Protein AF-A0A0M4ER46-F1 (afdb_monomer)

Organism: Drosophila busckii (NCBI:txid30019)

Nearest PDB structures (foldseek):
  2mfk-assembly1_A  TM=5.631E-01  e=2.078E+00  Blomia tropicalis
  8yx9-assembly1_A  TM=2.597E-01  e=3.258E-01  Homo sapiens

Radius of gyration: 15.83 Å; Cα contacts (8 Å, |Δi|>4): 330; chains: 1; bounding box: 37×49×37 Å

Structure (mmCIF, N/CA/C/O backbone):
data_AF-A0A0M4ER46-F1
#
_entry.id   AF-A0A0M4ER46-F1
#
loop_
_atom_site.group_PDB
_atom_site.id
_atom_site.type_symbol
_atom_site.label_atom_id
_atom_site.label_alt_id
_atom_site.label_comp_id
_atom_site.label_asym_id
_atom_site.label_entity_id
_atom_site.label_seq_id
_atom_site.pdbx_PDB_ins_code
_atom_site.Cartn_x
_atom_site.Cartn_y
_atom_site.Cartn_z
_atom_site.occupancy
_atom_site.B_iso_or_equiv
_atom_site.auth_seq_id
_atom_site.auth_comp_id
_atom_site.auth_asym_id
_atom_site.auth_atom_id
_atom_site.pdbx_PDB_model_num
ATOM 1 N N . MET A 1 1 ? -9.814 37.881 4.456 1.00 39.59 1 MET A N 1
ATOM 2 C CA . MET A 1 1 ? -10.090 36.474 4.813 1.00 39.59 1 MET A CA 1
ATOM 3 C C . MET A 1 1 ? -10.258 35.690 3.529 1.00 39.59 1 MET A C 1
ATOM 5 O O . MET A 1 1 ? -11.199 35.973 2.803 1.00 39.59 1 MET A O 1
ATOM 9 N N . LEU A 1 2 ? -9.361 34.753 3.235 1.00 33.69 2 LEU A N 1
ATOM 10 C CA . LEU A 1 2 ? -9.603 33.734 2.218 1.00 33.69 2 LEU A CA 1
ATOM 11 C C . LEU A 1 2 ? -8.818 32.486 2.635 1.00 33.69 2 LEU A C 1
ATOM 13 O O . LEU A 1 2 ? -7.638 32.348 2.336 1.00 33.69 2 LEU A O 1
ATOM 17 N N . PHE A 1 3 ? -9.454 31.631 3.435 1.00 39.12 3 PHE A N 1
ATOM 18 C CA . PHE A 1 3 ? -8.953 30.282 3.663 1.00 39.12 3 PHE A CA 1
ATOM 19 C C . PHE A 1 3 ? -9.284 29.486 2.403 1.00 39.12 3 PHE A C 1
ATOM 21 O O . PHE A 1 3 ? -10.448 29.178 2.150 1.00 39.12 3 PHE A O 1
ATOM 28 N N . CYS A 1 4 ? -8.268 29.196 1.590 1.00 39.59 4 CYS A N 1
ATOM 29 C CA . CYS A 1 4 ? -8.367 28.157 0.578 1.00 39.59 4 CYS A CA 1
ATOM 30 C C . CYS A 1 4 ? -8.675 26.848 1.308 1.00 39.59 4 CYS A C 1
ATOM 32 O O . CYS A 1 4 ? -7.793 26.243 1.915 1.00 39.59 4 CYS A O 1
ATOM 34 N N . LEU A 1 5 ? -9.939 26.428 1.268 1.00 42.75 5 LEU A N 1
ATOM 35 C CA . LEU A 1 5 ? -10.340 25.054 1.527 1.00 42.75 5 LEU A CA 1
ATOM 36 C C . LEU A 1 5 ? -9.729 24.207 0.407 1.00 42.75 5 LEU A C 1
ATOM 38 O O . LEU A 1 5 ? -10.384 23.886 -0.582 1.00 42.75 5 LEU A O 1
ATOM 42 N N . ALA A 1 6 ? -8.442 23.883 0.543 1.00 36.47 6 ALA A N 1
ATOM 43 C CA . ALA A 1 6 ? -7.862 22.736 -0.123 1.00 36.47 6 ALA A CA 1
ATOM 44 C C . ALA A 1 6 ? -8.571 21.524 0.477 1.00 36.47 6 ALA A C 1
ATOM 46 O O . ALA A 1 6 ? -8.146 20.984 1.501 1.00 36.47 6 ALA A O 1
ATOM 47 N N . GLY A 1 7 ? -9.708 21.167 -0.123 1.00 30.91 7 GLY A N 1
ATOM 48 C CA . GLY A 1 7 ? -10.354 19.883 0.062 1.00 30.91 7 GLY A CA 1
ATOM 49 C C . GLY A 1 7 ? -9.357 18.819 -0.353 1.00 30.91 7 GLY A C 1
ATOM 50 O O . GLY A 1 7 ? -9.337 18.384 -1.498 1.00 30.91 7 GLY A O 1
ATOM 51 N N . HIS A 1 8 ? -8.497 18.441 0.586 1.00 33.66 8 HIS A N 1
ATOM 52 C CA . HIS A 1 8 ? -7.802 17.181 0.533 1.00 33.66 8 HIS A CA 1
ATOM 53 C C . HIS A 1 8 ? -8.930 16.163 0.613 1.00 33.66 8 HIS A C 1
ATOM 55 O O . HIS A 1 8 ? -9.502 15.938 1.680 1.00 33.66 8 HIS A O 1
ATOM 61 N N . THR A 1 9 ? -9.305 15.578 -0.522 1.00 30.64 9 THR A N 1
ATOM 62 C CA . THR A 1 9 ? -9.829 14.218 -0.507 1.00 30.64 9 THR A CA 1
ATOM 63 C C . THR A 1 9 ? -8.723 13.393 0.125 1.00 30.64 9 THR A C 1
ATOM 65 O O . THR A 1 9 ? -7.802 12.948 -0.556 1.00 30.64 9 THR A O 1
ATOM 68 N N . ALA A 1 10 ? -8.749 13.315 1.455 1.00 38.53 10 ALA A N 1
ATOM 69 C CA . ALA A 1 10 ? -7.865 12.490 2.239 1.00 38.53 10 ALA A CA 1
ATOM 70 C C . ALA A 1 10 ? -8.260 11.060 1.899 1.00 38.53 10 ALA A C 1
ATOM 72 O O . ALA A 1 10 ? -9.082 10.439 2.568 1.00 38.53 10 ALA A O 1
ATOM 73 N N . TRP A 1 11 ? -7.722 10.555 0.789 1.00 45.72 11 TRP A N 1
ATOM 74 C CA . TRP A 1 11 ? -7.522 9.131 0.663 1.00 45.72 11 TRP A CA 1
ATOM 75 C C . TRP A 1 11 ? -6.860 8.696 1.958 1.00 45.72 11 TRP A C 1
ATOM 77 O O . TRP A 1 11 ? -5.884 9.310 2.390 1.00 45.72 11 TRP A O 1
ATOM 87 N N . ALA A 1 12 ? -7.439 7.688 2.594 1.00 53.19 12 ALA A N 1
ATOM 88 C CA . ALA A 1 12 ? -6.835 7.004 3.712 1.00 53.19 12 ALA A CA 1
ATOM 89 C C . ALA A 1 12 ? -5.409 6.594 3.321 1.00 53.19 12 ALA A C 1
ATOM 91 O O . ALA A 1 12 ? -5.206 5.581 2.659 1.00 53.19 12 ALA A O 1
ATOM 92 N N . ALA A 1 13 ? -4.421 7.415 3.658 1.00 62.34 13 ALA A N 1
ATOM 93 C CA . ALA A 1 13 ? -3.029 7.041 3.542 1.00 62.34 13 ALA A CA 1
ATOM 94 C C . ALA A 1 13 ? -2.784 5.947 4.584 1.00 62.34 13 ALA A C 1
ATOM 96 O O . ALA A 1 13 ? -3.187 6.078 5.746 1.00 62.34 13 ALA A O 1
ATOM 97 N N . CYS A 1 14 ? -2.188 4.835 4.163 1.00 74.44 14 CYS A N 1
ATOM 98 C CA . CYS A 1 14 ? -1.769 3.802 5.095 1.00 74.44 14 CYS A CA 1
ATOM 99 C C . CYS A 1 14 ? -0.747 4.394 6.061 1.00 74.44 14 CYS A C 1
ATOM 101 O O . CYS A 1 14 ? 0.068 5.233 5.678 1.00 74.44 14 CYS A O 1
ATOM 103 N N . ASN A 1 15 ? -0.777 3.919 7.302 1.00 75.38 15 ASN A N 1
ATOM 104 C CA . ASN A 1 15 ? 0.087 4.387 8.381 1.00 75.38 15 ASN A CA 1
ATOM 105 C C . ASN A 1 15 ? -0.045 5.891 8.703 1.00 75.38 15 ASN A C 1
ATOM 107 O O . ASN A 1 15 ? 0.858 6.490 9.280 1.00 75.38 15 ASN A O 1
ATOM 111 N N . VAL A 1 16 ? -1.174 6.507 8.351 1.00 82.50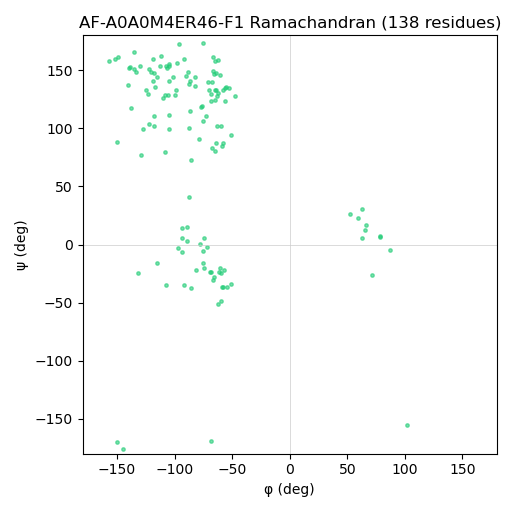 16 VAL A N 1
ATOM 112 C CA . VAL A 1 16 ? -1.503 7.887 8.723 1.00 82.50 16 VAL A CA 1
ATOM 113 C C . VAL A 1 16 ? -2.775 7.877 9.553 1.00 82.50 16 VAL A C 1
ATOM 115 O O . VAL A 1 16 ? -3.704 7.120 9.270 1.00 82.50 16 VAL A O 1
ATOM 118 N N . CYS A 1 17 ? -2.817 8.714 10.585 1.00 85.06 17 CYS A N 1
ATOM 119 C CA . CYS A 1 17 ? -3.998 8.851 11.418 1.00 85.06 17 CYS A CA 1
ATOM 120 C C . CYS A 1 17 ? -5.180 9.414 10.633 1.00 85.06 17 CYS A C 1
ATOM 122 O O . CYS A 1 17 ? -5.115 10.493 10.045 1.00 85.06 17 CYS A O 1
ATOM 124 N N . GLN A 1 18 ? -6.272 8.664 10.654 1.00 82.25 18 GLN A N 1
ATOM 125 C CA . GLN A 1 18 ? -7.528 8.982 9.993 1.00 82.25 18 GLN A CA 1
ATOM 126 C C . GLN A 1 18 ? -8.498 9.654 10.968 1.00 82.25 18 GLN A C 1
ATOM 128 O O . GLN A 1 18 ? -8.264 9.735 12.174 1.00 82.25 18 GLN A O 1
ATOM 133 N N . SER A 1 19 ? -9.625 10.133 10.438 1.00 82.12 19 SER A N 1
ATOM 134 C CA . SER A 1 19 ? -10.632 10.871 11.217 1.00 82.12 19 SER A CA 1
ATOM 135 C C . SER A 1 19 ? -11.239 10.078 12.385 1.00 82.12 19 SER A C 1
ATOM 137 O O . SER A 1 19 ? -11.671 10.666 13.374 1.00 82.12 19 SER A O 1
ATOM 139 N N . ASN A 1 20 ? -11.227 8.747 12.303 1.00 84.62 20 ASN A N 1
ATOM 140 C CA . ASN A 1 20 ? -11.687 7.825 13.339 1.00 84.62 20 ASN A CA 1
ATOM 141 C C . ASN A 1 20 ? -10.585 7.430 14.343 1.00 84.62 20 ASN A C 1
ATOM 143 O O . ASN A 1 20 ? -10.763 6.466 15.085 1.00 84.62 20 ASN A O 1
ATOM 147 N N . GLN A 1 21 ? -9.464 8.163 14.374 1.00 88.44 21 GLN A N 1
ATOM 148 C CA . GLN A 1 21 ? -8.338 7.930 15.284 1.00 88.44 21 GLN A CA 1
ATOM 149 C C . GLN A 1 21 ? -7.650 6.569 15.091 1.00 88.44 21 GLN A C 1
ATOM 151 O O . GLN A 1 21 ? -7.100 5.993 16.031 1.00 88.44 21 GLN A O 1
ATOM 156 N N . VAL A 1 22 ? -7.653 6.061 13.859 1.00 88.50 22 VAL A N 1
ATOM 157 C CA . VAL A 1 22 ? -6.923 4.852 13.480 1.00 88.50 22 VAL A CA 1
ATOM 158 C C . VAL A 1 22 ? -5.923 5.147 12.373 1.00 88.50 22 VAL A C 1
ATOM 160 O O . VAL A 1 22 ? -6.165 5.990 11.515 1.00 88.50 22 VAL A O 1
ATOM 163 N N . ALA A 1 23 ? -4.812 4.423 12.361 1.00 87.56 23 ALA A N 1
ATOM 164 C CA . ALA A 1 23 ? -3.909 4.360 11.225 1.00 87.56 23 ALA A CA 1
ATOM 165 C C . ALA A 1 23 ? -3.857 2.923 10.705 1.00 87.56 23 ALA A C 1
ATOM 167 O O . ALA A 1 23 ? -3.204 2.056 11.289 1.00 87.56 23 ALA A O 1
ATOM 168 N N . CYS A 1 24 ? -4.571 2.654 9.610 1.00 85.56 24 CYS A N 1
ATOM 169 C CA . CYS A 1 24 ? -4.547 1.342 8.967 1.00 85.56 24 CYS A CA 1
ATOM 170 C C . CYS A 1 24 ? -3.171 1.085 8.337 1.00 85.56 24 CYS A C 1
ATOM 172 O O . CYS A 1 24 ? -2.722 1.852 7.489 1.00 85.56 24 CYS A O 1
ATOM 174 N N . MET A 1 25 ? -2.517 -0.009 8.722 1.00 79.62 25 MET A N 1
ATOM 175 C CA . MET A 1 25 ? -1.210 -0.435 8.197 1.00 79.62 25 MET A CA 1
ATOM 176 C C . MET A 1 25 ? -1.333 -1.385 7.0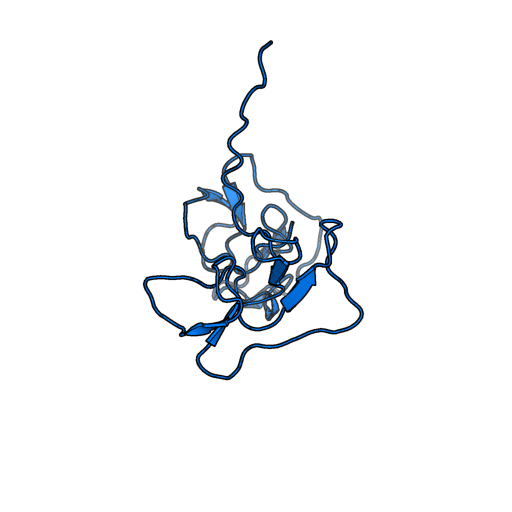09 1.00 79.62 25 M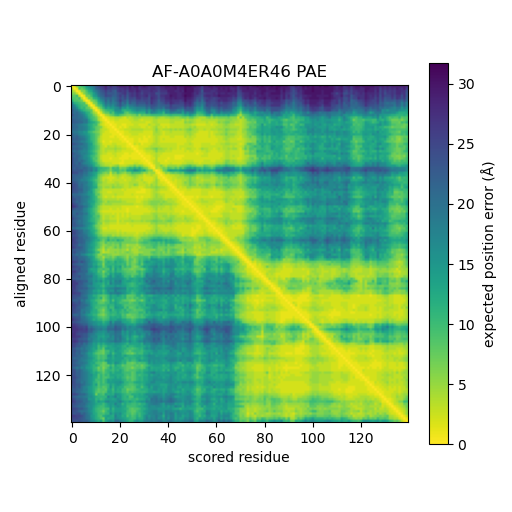ET A C 1
ATOM 178 O O . MET A 1 25 ? -0.504 -1.382 6.102 1.00 79.62 25 MET A O 1
ATOM 182 N N . ASN A 1 26 ? -2.356 -2.233 7.041 1.00 76.62 26 ASN A N 1
ATOM 183 C CA . ASN A 1 26 ? -2.732 -3.136 5.962 1.00 76.62 26 ASN A CA 1
ATOM 184 C C . ASN A 1 26 ? -4.254 -3.361 6.021 1.00 76.62 26 ASN A C 1
ATOM 186 O O . ASN A 1 26 ? -4.959 -2.702 6.791 1.00 76.62 26 ASN A O 1
ATOM 190 N N . SER A 1 27 ? -4.762 -4.316 5.243 1.00 79.88 27 SER A N 1
ATOM 1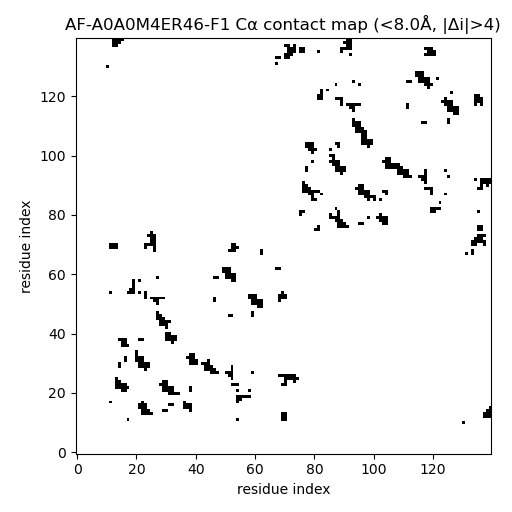91 C CA . SER A 1 27 ? -6.195 -4.632 5.206 1.00 79.88 27 SER A CA 1
ATOM 192 C C . SER A 1 27 ? -6.824 -5.004 6.556 1.00 79.88 27 SER A C 1
ATOM 194 O O . SER A 1 27 ? -8.034 -4.875 6.700 1.00 79.88 27 SER A O 1
ATOM 196 N N . THR A 1 28 ? -6.057 -5.449 7.551 1.00 86.06 28 THR A N 1
ATOM 197 C CA . THR A 1 28 ? -6.563 -5.914 8.857 1.00 86.06 28 THR A CA 1
ATOM 198 C C . THR A 1 28 ? -5.844 -5.319 10.061 1.00 86.06 28 THR A C 1
ATOM 200 O O . THR A 1 28 ? -6.425 -5.287 11.139 1.00 86.06 28 THR A O 1
ATOM 203 N N . SER A 1 29 ? -4.602 -4.873 9.915 1.00 85.81 29 SER A N 1
ATOM 204 C CA . SER A 1 29 ? -3.751 -4.403 11.005 1.00 85.81 29 SER A CA 1
ATOM 205 C C . SER A 1 29 ? -3.712 -2.885 11.053 1.00 85.81 29 SER A C 1
ATOM 207 O O . SER A 1 29 ? -3.725 -2.220 10.013 1.00 85.81 29 SER A O 1
ATOM 209 N N . PHE A 1 30 ? -3.651 -2.338 12.262 1.00 89.38 30 PHE A N 1
ATOM 210 C CA . PHE A 1 30 ? -3.752 -0.904 12.484 1.00 89.38 30 PHE A CA 1
ATOM 211 C C . PHE A 1 30 ? -3.119 -0.461 13.803 1.00 89.38 30 PHE A C 1
ATOM 213 O O . PHE A 1 30 ? -3.001 -1.240 14.750 1.00 89.38 30 PHE A O 1
ATOM 220 N N . TYR A 1 31 ? -2.763 0.815 13.863 1.00 89.69 31 TYR A N 1
ATOM 221 C CA . TYR A 1 31 ? -2.367 1.520 15.078 1.00 89.69 31 TYR A CA 1
ATOM 222 C C . TYR A 1 31 ? -3.493 2.440 15.543 1.00 89.69 31 TYR A C 1
ATOM 224 O O . TYR A 1 31 ? -4.300 2.906 14.736 1.00 89.69 31 TYR A O 1
ATOM 232 N N . LEU A 1 32 ? -3.543 2.715 16.842 1.00 89.19 32 LEU A N 1
ATOM 233 C CA . LEU A 1 32 ? -4.442 3.726 17.393 1.00 89.19 32 LEU A CA 1
ATOM 234 C C . LEU A 1 32 ? -3.744 5.083 17.414 1.00 89.19 32 LEU A C 1
ATOM 236 O O . LEU A 1 32 ? -2.542 5.173 17.655 1.00 89.19 32 LEU A O 1
ATOM 240 N N . CYS A 1 33 ? -4.509 6.138 17.179 1.00 88.69 33 CYS A N 1
ATOM 241 C CA . CYS A 1 33 ? -4.028 7.508 17.206 1.00 88.69 33 CYS A CA 1
ATOM 242 C C . CYS A 1 33 ? -4.603 8.227 18.421 1.00 88.69 33 CYS A C 1
ATOM 244 O O . CYS A 1 33 ? -5.815 8.273 18.616 1.00 88.69 33 CYS A O 1
ATOM 246 N N . PHE A 1 34 ? -3.738 8.815 19.241 1.00 82.62 34 PHE A N 1
ATOM 247 C CA . PHE A 1 34 ? -4.159 9.593 20.403 1.00 82.62 34 PHE A CA 1
ATOM 248 C C . PHE A 1 34 ? -3.914 11.076 20.128 1.00 82.62 34 PHE A C 1
ATOM 250 O O . PHE A 1 34 ? -2.913 11.634 20.554 1.00 82.62 34 PHE A O 1
ATOM 257 N N . GLY A 1 35 ? -4.810 11.709 19.367 1.00 69.69 35 GLY A N 1
ATOM 258 C CA . GLY A 1 35 ? -4.932 13.173 19.267 1.00 69.69 35 GLY A CA 1
ATOM 259 C C . GLY A 1 35 ? -3.834 13.939 18.513 1.00 69.69 35 GLY A C 1
ATOM 260 O O . GLY A 1 35 ? -4.137 14.984 17.948 1.00 69.69 35 GLY A O 1
ATOM 261 N N . GLU A 1 36 ? -2.600 13.439 18.432 1.00 65.06 36 GLU A N 1
ATOM 262 C CA . GLU A 1 36 ? -1.464 14.168 17.834 1.00 65.06 36 GLU A CA 1
ATOM 263 C C . GLU A 1 36 ? -1.237 13.863 16.345 1.00 65.06 36 GLU A C 1
ATOM 265 O O . GLU A 1 36 ? -0.169 14.132 15.798 1.00 65.06 36 GLU A O 1
ATOM 270 N N . GLY A 1 37 ? -2.213 13.241 15.675 1.00 69.44 37 GLY A N 1
ATOM 271 C CA . GLY A 1 37 ? -2.095 12.863 14.260 1.00 69.44 37 GLY A CA 1
ATOM 272 C C . GLY A 1 37 ? -0.981 11.847 13.965 1.00 69.44 37 GLY A C 1
ATOM 273 O O . GLY A 1 37 ? -0.759 11.513 12.803 1.00 69.44 37 GLY A O 1
ATOM 274 N N . THR A 1 38 ? -0.317 11.334 15.004 1.00 79.25 38 THR A N 1
ATOM 275 C CA . THR A 1 38 ? 0.770 10.361 14.917 1.00 79.25 38 THR A CA 1
ATOM 276 C C . THR A 1 38 ? 0.279 9.001 15.417 1.00 79.25 38 THR A C 1
ATOM 278 O O . THR A 1 38 ? -0.292 8.930 16.513 1.00 79.25 38 THR A O 1
ATOM 281 N N . PRO A 1 39 ? 0.467 7.917 14.642 1.00 83.75 39 PRO A N 1
ATOM 282 C CA . PRO A 1 39 ? 0.103 6.578 15.082 1.00 83.75 39 PRO A CA 1
ATOM 283 C C . PRO A 1 39 ? 0.918 6.178 16.313 1.00 83.75 39 PRO A C 1
ATOM 285 O O . PRO A 1 39 ? 2.146 6.278 16.306 1.00 83.75 39 PRO A O 1
ATOM 288 N N . ASN A 1 40 ? 0.259 5.684 17.362 1.00 85.81 40 ASN A N 1
ATOM 289 C CA . ASN A 1 40 ? 0.964 5.036 18.461 1.00 85.81 40 ASN A CA 1
ATOM 290 C C . ASN A 1 40 ? 1.462 3.666 17.975 1.00 85.81 40 ASN A C 1
ATOM 292 O O . ASN A 1 40 ? 0.667 2.756 17.739 1.00 85.81 40 ASN A O 1
ATOM 296 N N . THR A 1 41 ? 2.780 3.535 17.827 1.00 84.62 41 THR A N 1
ATOM 297 C CA . THR A 1 41 ? 3.432 2.318 17.321 1.00 84.62 41 THR A CA 1
ATOM 298 C C . THR A 1 41 ? 3.784 1.308 18.416 1.00 84.62 41 THR A C 1
ATOM 300 O O . THR A 1 41 ? 4.326 0.249 18.101 1.00 84.62 41 THR A O 1
ATOM 303 N N . ASP A 1 42 ? 3.419 1.574 19.678 1.00 84.38 42 ASP A N 1
ATOM 304 C CA . ASP A 1 42 ? 3.696 0.683 20.813 1.00 84.38 42 ASP A CA 1
ATOM 305 C C . ASP A 1 42 ? 2.912 -0.631 20.704 1.00 84.38 42 ASP A C 1
ATOM 307 O O . ASP A 1 42 ? 3.366 -1.673 21.172 1.00 84.38 42 ASP A O 1
ATOM 311 N N . ASN A 1 43 ? 1.720 -0.593 20.094 1.00 82.56 43 ASN A N 1
ATOM 312 C CA . ASN A 1 43 ? 0.844 -1.755 19.959 1.00 82.56 43 ASN A CA 1
ATOM 313 C C . ASN A 1 43 ? 0.215 -1.826 18.567 1.00 82.56 43 ASN A C 1
ATOM 315 O O . ASN A 1 43 ? -0.583 -0.969 18.191 1.00 82.56 43 ASN A O 1
ATOM 319 N N . LEU A 1 44 ? 0.523 -2.895 17.828 1.00 85.88 44 LEU A N 1
ATOM 320 C CA . LEU A 1 44 ? -0.143 -3.212 16.568 1.00 85.88 44 LEU A CA 1
ATOM 321 C C . LEU A 1 44 ? -1.405 -4.035 16.840 1.00 85.88 44 LEU A C 1
ATOM 323 O O . LEU A 1 44 ? -1.334 -5.183 17.282 1.00 85.88 44 LEU A O 1
ATOM 327 N N . TYR A 1 45 ? -2.562 -3.464 16.527 1.00 90.56 45 TYR A N 1
ATOM 328 C CA . TYR A 1 45 ? -3.848 -4.140 16.635 1.00 90.56 45 TYR A CA 1
ATOM 329 C C . TYR A 1 45 ? -4.208 -4.819 15.316 1.00 90.56 45 TYR A C 1
ATOM 331 O O . TYR A 1 45 ? -3.679 -4.490 14.251 1.00 90.56 45 TYR A O 1
ATOM 339 N N . SER A 1 46 ? -5.108 -5.798 15.373 1.00 90.88 46 SER A N 1
ATOM 340 C CA . SER A 1 46 ? -5.620 -6.479 14.184 1.00 90.88 46 SER A CA 1
ATOM 341 C C . SER A 1 46 ? -7.111 -6.758 14.306 1.00 90.88 46 SER A C 1
ATOM 343 O O . SER A 1 46 ? -7.598 -7.183 15.353 1.00 90.88 46 SER A O 1
ATOM 345 N N . CYS A 1 47 ? -7.836 -6.520 13.217 1.00 88.56 47 CYS A N 1
ATOM 346 C CA . CYS A 1 47 ? -9.236 -6.883 13.084 1.00 88.56 47 CYS A CA 1
ATOM 347 C C . CYS A 1 47 ? -9.410 -8.406 13.078 1.00 88.56 47 CYS A C 1
ATOM 349 O O . CYS A 1 47 ? -8.555 -9.151 12.596 1.00 88.56 47 CYS A O 1
ATOM 351 N N . LEU A 1 48 ? -10.559 -8.860 13.580 1.00 90.38 48 LEU A N 1
ATOM 352 C CA . LEU A 1 48 ? -10.950 -10.267 13.533 1.00 90.38 48 LEU A CA 1
ATOM 353 C C . LEU A 1 48 ? -11.091 -10.766 12.087 1.00 90.38 48 LEU A C 1
ATOM 355 O O . LEU A 1 48 ? -11.327 -9.998 11.150 1.00 90.38 48 LEU A O 1
ATOM 359 N N . ALA A 1 49 ? -11.006 -12.086 11.910 1.00 85.62 49 ALA A N 1
ATOM 360 C CA . ALA A 1 49 ? -11.252 -12.716 10.619 1.00 85.62 49 ALA A CA 1
ATOM 361 C C . ALA A 1 49 ? -12.639 -12.327 10.070 1.00 85.62 49 ALA A C 1
ATOM 363 O O . ALA A 1 49 ? -13.630 -12.312 10.796 1.00 85.62 49 ALA A O 1
ATOM 364 N N . GLY A 1 50 ? -12.702 -11.992 8.778 1.00 83.62 50 GLY A N 1
ATOM 365 C CA . GLY A 1 50 ? -13.921 -11.487 8.131 1.00 83.62 50 GLY A CA 1
ATOM 366 C C . GLY A 1 50 ? -14.125 -9.971 8.236 1.00 83.62 50 GLY A C 1
ATOM 367 O O . GLY A 1 50 ? -15.023 -9.443 7.581 1.00 83.62 50 GLY A O 1
ATOM 368 N N . PHE A 1 51 ? -13.262 -9.263 8.970 1.00 88.31 51 PHE A N 1
ATOM 369 C CA . PHE A 1 51 ? -13.257 -7.805 9.063 1.00 88.31 51 PHE A CA 1
ATOM 370 C C . PHE A 1 51 ? -12.014 -7.205 8.399 1.00 88.31 51 PHE A C 1
ATOM 372 O O . PHE A 1 51 ? -11.035 -7.902 8.125 1.00 88.31 51 PHE A O 1
ATOM 379 N N . GLN A 1 52 ? -12.076 -5.914 8.108 1.00 86.69 52 GLN A N 1
ATOM 380 C CA . GLN A 1 52 ? -10.999 -5.133 7.518 1.00 86.69 52 GLN A CA 1
ATOM 381 C C . GLN A 1 52 ? -10.918 -3.747 8.159 1.00 86.69 52 GLN A C 1
ATOM 383 O O . GLN A 1 52 ? -11.932 -3.220 8.625 1.00 86.69 52 GLN A O 1
ATOM 388 N N . CYS A 1 53 ? -9.719 -3.170 8.159 1.00 87.06 53 CYS A N 1
ATOM 389 C CA . CYS A 1 53 ? -9.475 -1.832 8.672 1.00 87.06 53 CYS A CA 1
ATOM 390 C C . CYS A 1 53 ? -10.112 -0.782 7.758 1.00 87.06 53 CYS A C 1
ATOM 392 O O . CYS A 1 53 ? -9.970 -0.836 6.530 1.00 87.06 53 CYS A O 1
ATOM 394 N N . SER A 1 54 ? -10.813 0.169 8.364 1.00 84.06 54 SER A N 1
ATOM 395 C CA . SER A 1 54 ? -11.477 1.267 7.679 1.00 84.06 54 SER A CA 1
ATOM 396 C C . SER A 1 54 ? -11.307 2.584 8.435 1.00 84.06 54 SER A C 1
ATOM 398 O O . SER A 1 54 ? -11.199 2.604 9.655 1.00 84.06 54 SER A O 1
ATOM 400 N N . ASP A 1 55 ? -11.359 3.678 7.685 1.00 79.88 55 ASP A N 1
ATOM 401 C CA . ASP A 1 55 ? -11.438 5.082 8.097 1.00 79.88 55 ASP A CA 1
ATOM 402 C C . ASP A 1 55 ? -12.849 5.506 8.537 1.00 79.88 55 ASP A C 1
ATOM 404 O O . ASP A 1 55 ? -13.083 6.664 8.888 1.00 79.88 55 ASP A O 1
ATOM 408 N N . ARG A 1 56 ? -13.811 4.577 8.512 1.00 82.81 56 ARG A N 1
ATOM 409 C CA . ARG A 1 56 ? -15.199 4.797 8.927 1.00 82.81 56 ARG A CA 1
ATOM 410 C C . ARG A 1 56 ? -15.335 4.863 10.447 1.00 82.81 56 ARG A C 1
ATOM 412 O O . ARG A 1 56 ? -14.418 4.555 11.199 1.00 82.81 56 ARG A O 1
ATOM 419 N N . ALA A 1 57 ? -16.544 5.200 10.905 1.00 82.88 57 ALA A N 1
ATOM 420 C CA . ALA A 1 57 ? -16.882 5.284 12.328 1.00 82.88 57 ALA A CA 1
ATOM 421 C C . ALA A 1 57 ? -16.495 4.026 13.134 1.00 82.88 57 ALA A C 1
ATOM 423 O O . ALA A 1 57 ? -16.113 4.138 14.293 1.00 82.88 57 ALA A O 1
ATOM 424 N N . ALA A 1 58 ? -16.569 2.840 12.519 1.00 86.81 58 ALA A N 1
ATOM 425 C CA . ALA A 1 58 ? -16.021 1.611 13.080 1.00 86.81 58 ALA A CA 1
ATOM 426 C C . ALA A 1 58 ? -14.656 1.304 12.446 1.00 86.81 58 ALA A C 1
ATOM 428 O O . ALA A 1 58 ? -14.556 1.228 11.222 1.00 86.81 58 ALA A O 1
ATOM 429 N N . ILE A 1 59 ? -13.641 1.067 13.285 1.00 87.94 59 ILE A N 1
ATOM 430 C CA . ILE A 1 59 ? -12.276 0.717 12.856 1.00 87.94 59 ILE A CA 1
ATOM 431 C C . ILE A 1 59 ? -12.268 -0.578 12.035 1.00 87.94 59 ILE A C 1
ATOM 433 O O . ILE A 1 59 ? -11.682 -0.640 10.959 1.00 87.94 59 ILE A O 1
ATOM 437 N N . CYS A 1 60 ? -12.935 -1.615 12.543 1.00 89.88 60 CYS A N 1
ATOM 438 C CA . CYS A 1 60 ? -13.055 -2.904 11.876 1.00 89.88 60 CYS A CA 1
ATOM 439 C C . CYS A 1 60 ? -14.461 -3.048 11.302 1.00 89.88 60 CYS A C 1
ATOM 441 O O . CYS A 1 60 ? -15.432 -3.192 12.045 1.00 89.88 60 CYS A O 1
ATOM 443 N N . ILE A 1 61 ? -14.569 -3.047 9.977 1.00 88.88 61 ILE A N 1
ATOM 444 C CA . ILE A 1 61 ? -15.829 -3.274 9.261 1.00 88.88 61 ILE A CA 1
ATOM 445 C C . ILE A 1 61 ? -15.824 -4.644 8.599 1.00 88.88 61 ILE A C 1
ATOM 447 O O . ILE A 1 61 ? -14.768 -5.174 8.263 1.00 88.88 61 ILE A O 1
ATOM 451 N N . GLN A 1 62 ? -17.001 -5.225 8.392 1.00 88.94 62 GLN A N 1
ATOM 452 C CA . GLN A 1 62 ? -17.106 -6.510 7.712 1.00 88.94 62 GLN A CA 1
ATOM 453 C C . GLN A 1 62 ? -16.643 -6.373 6.254 1.00 88.94 62 GLN A C 1
ATOM 455 O O . GLN A 1 62 ? -17.062 -5.441 5.558 1.00 88.94 62 GLN A O 1
ATOM 460 N N . LYS A 1 63 ? -15.801 -7.304 5.789 1.00 83.62 63 LYS A N 1
ATOM 461 C CA . LYS A 1 63 ? -15.320 -7.338 4.401 1.00 83.62 63 LYS A CA 1
ATOM 462 C C . LYS A 1 63 ? -16.514 -7.384 3.450 1.00 83.62 63 LYS A C 1
ATOM 464 O O . LYS A 1 63 ? -17.353 -8.278 3.551 1.00 83.62 63 LYS A O 1
ATOM 469 N N . ASN A 1 64 ? -16.595 -6.426 2.535 1.00 76.62 64 ASN A N 1
ATOM 470 C CA . ASN A 1 64 ? -17.633 -6.379 1.511 1.00 76.62 64 ASN A CA 1
ATOM 471 C C . ASN A 1 64 ? -17.110 -5.658 0.260 1.00 76.62 64 ASN A C 1
ATOM 473 O O . ASN A 1 64 ? -16.132 -4.920 0.326 1.00 76.62 64 ASN A O 1
ATOM 477 N N . ALA A 1 65 ? -17.750 -5.885 -0.887 1.00 65.56 65 ALA A N 1
ATOM 478 C CA . ALA A 1 65 ? -17.300 -5.323 -2.162 1.00 65.56 65 ALA A CA 1
ATOM 479 C C . ALA A 1 65 ? -17.599 -3.820 -2.308 1.00 65.56 65 ALA A C 1
ATOM 481 O O . ALA A 1 65 ? -16.989 -3.150 -3.134 1.00 65.56 65 ALA A O 1
ATOM 482 N N . GLN A 1 66 ? -18.547 -3.286 -1.532 1.00 71.38 66 GLN A N 1
ATOM 483 C CA . GLN A 1 66 ? -18.963 -1.881 -1.604 1.00 71.38 66 GLN A CA 1
ATOM 484 C C . GLN A 1 66 ? -18.024 -0.948 -0.835 1.00 71.38 66 GLN A C 1
ATOM 486 O O . GLN A 1 66 ? -17.996 0.255 -1.090 1.00 71.38 66 GLN A O 1
ATOM 491 N N . VAL A 1 67 ? -17.282 -1.486 0.129 1.00 69.38 67 VAL A N 1
ATOM 492 C CA . VAL A 1 67 ? -16.377 -0.742 0.988 1.00 69.38 67 VAL A CA 1
ATOM 493 C C . VAL A 1 67 ? -15.021 -1.424 0.926 1.00 69.38 67 VAL A C 1
ATOM 495 O O . VAL A 1 67 ? -14.831 -2.432 1.603 1.00 69.38 67 VAL A O 1
ATOM 498 N N . PRO A 1 68 ? -14.076 -0.920 0.123 1.00 66.88 68 PRO A N 1
ATOM 499 C CA . PRO A 1 68 ? -12.712 -1.419 0.157 1.00 66.88 68 PRO A CA 1
ATOM 500 C C . PRO A 1 68 ? -12.054 -1.110 1.511 1.00 66.88 68 PRO A C 1
ATOM 502 O O . PRO A 1 68 ? -12.504 -0.208 2.227 1.00 66.88 68 PRO A O 1
ATOM 505 N N . PRO A 1 69 ? -11.006 -1.855 1.898 1.00 70.62 69 PRO A N 1
ATOM 506 C CA . PRO A 1 69 ? -10.249 -1.528 3.095 1.00 70.62 69 PRO A CA 1
ATOM 507 C C . PRO A 1 69 ? -9.558 -0.175 2.915 1.00 70.62 69 PRO A C 1
ATOM 509 O O . PRO A 1 69 ? -9.134 0.175 1.812 1.00 70.62 69 PRO A O 1
ATOM 512 N N . SER A 1 70 ? -9.407 0.575 4.004 1.00 71.69 70 SER A N 1
ATOM 513 C CA . SER A 1 70 ? -8.755 1.891 3.954 1.00 71.69 70 SER A CA 1
ATOM 514 C C . SER A 1 70 ? -7.263 1.798 3.662 1.00 71.69 70 SER A C 1
ATOM 516 O O . SER A 1 70 ? -6.681 2.728 3.117 1.00 71.69 70 SER A O 1
ATOM 518 N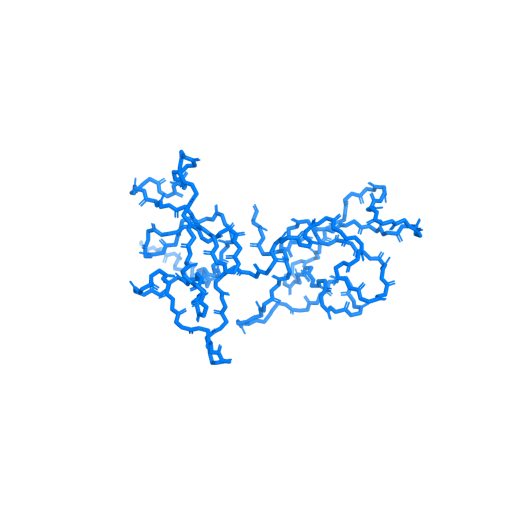 N . CYS A 1 71 ? -6.656 0.651 3.962 1.00 71.69 71 CYS A N 1
ATOM 519 C CA . CYS A 1 71 ? -5.329 0.298 3.495 1.00 71.69 71 CYS A CA 1
ATOM 520 C C . CYS A 1 71 ? -5.384 -1.053 2.773 1.00 71.69 71 CYS A C 1
ATOM 522 O O . CYS A 1 71 ? -6.003 -1.996 3.267 1.00 71.69 71 CYS A O 1
ATOM 524 N N . GLY A 1 72 ? -4.762 -1.148 1.596 1.00 66.75 72 GLY A N 1
ATOM 525 C CA . GLY A 1 72 ? -4.674 -2.396 0.839 1.00 66.75 72 GLY A CA 1
ATOM 526 C C . GLY A 1 72 ? -3.780 -3.448 1.506 1.00 66.75 72 GLY A C 1
ATOM 527 O O . GLY A 1 72 ? -3.375 -3.335 2.666 1.00 66.75 72 GLY A O 1
ATOM 528 N N . ASP A 1 73 ? -3.472 -4.512 0.770 1.00 65.94 73 ASP A N 1
ATOM 529 C CA . ASP A 1 73 ? -2.532 -5.536 1.228 1.00 65.94 73 ASP A CA 1
ATOM 530 C C . ASP A 1 73 ? -1.076 -5.066 1.062 1.00 65.94 73 ASP A C 1
ATOM 532 O O . ASP A 1 73 ? -0.451 -5.300 0.027 1.00 65.94 73 ASP A O 1
ATOM 536 N N . THR A 1 74 ? -0.527 -4.427 2.100 1.00 69.75 74 THR A N 1
ATOM 537 C CA . THR A 1 74 ? 0.864 -3.939 2.116 1.00 69.75 74 THR A CA 1
ATOM 538 C C . THR A 1 74 ? 1.904 -5.040 2.307 1.00 69.75 74 THR A C 1
ATOM 540 O O . THR A 1 74 ? 3.099 -4.774 2.180 1.00 69.75 74 THR A O 1
ATOM 543 N N . SER A 1 75 ? 1.495 -6.295 2.550 1.00 67.94 75 SER A N 1
ATOM 544 C CA . SER A 1 75 ? 2.440 -7.417 2.668 1.00 67.94 75 SER A CA 1
ATOM 545 C C . SER A 1 75 ? 3.239 -7.638 1.383 1.00 67.94 75 SER A C 1
ATOM 547 O O . SER A 1 75 ? 4.352 -8.153 1.430 1.00 67.94 75 SER A O 1
ATOM 549 N N . LYS A 1 76 ? 2.696 -7.195 0.245 1.00 73.94 76 LYS A N 1
ATOM 550 C CA . LYS A 1 76 ? 3.313 -7.275 -1.080 1.00 73.94 76 LYS A CA 1
ATOM 551 C C . LYS A 1 76 ? 4.104 -6.017 -1.460 1.00 73.94 76 LYS A C 1
ATOM 553 O O . LYS A 1 76 ? 4.585 -5.923 -2.588 1.00 73.94 76 LYS A O 1
ATOM 558 N N . CYS A 1 77 ? 4.263 -5.055 -0.551 1.00 81.75 77 CYS A N 1
ATOM 559 C CA . CYS A 1 77 ? 5.066 -3.869 -0.829 1.00 81.75 77 CYS A CA 1
ATOM 560 C C . CYS A 1 77 ? 6.547 -4.174 -0.968 1.00 81.75 77 CYS A C 1
ATOM 562 O O . CYS A 1 77 ? 7.103 -5.001 -0.249 1.00 81.75 77 CYS A O 1
ATOM 564 N N . G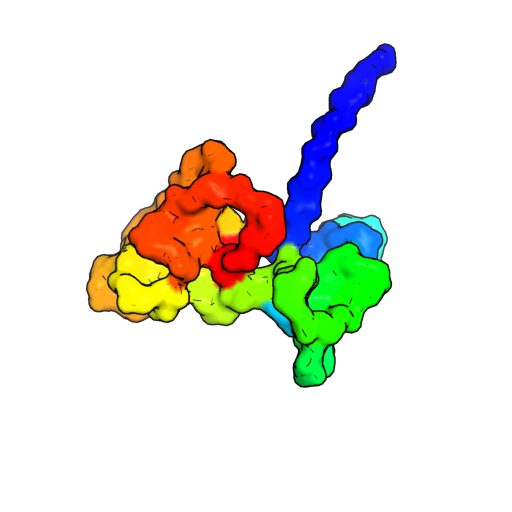LY A 1 78 ? 7.175 -3.518 -1.942 1.00 81.06 78 GLY A N 1
ATOM 565 C CA . GLY A 1 78 ? 8.559 -3.769 -2.326 1.00 81.06 78 GLY A CA 1
ATOM 566 C C . GLY A 1 78 ? 8.795 -5.165 -2.910 1.00 81.06 78 GLY A C 1
ATOM 567 O O . GLY A 1 78 ? 9.946 -5.571 -3.037 1.00 81.06 78 GLY A O 1
ATOM 568 N N . GLN A 1 79 ? 7.743 -5.916 -3.262 1.00 85.31 79 GLN A N 1
ATOM 569 C CA . GLN A 1 79 ? 7.883 -7.243 -3.856 1.00 85.31 79 GLN A CA 1
ATOM 570 C C . GLN A 1 79 ? 7.573 -7.218 -5.348 1.00 85.31 79 GLN A C 1
ATOM 572 O O . GLN A 1 79 ? 6.500 -6.795 -5.772 1.00 85.31 79 GLN A O 1
ATOM 577 N N . CYS A 1 80 ? 8.482 -7.766 -6.148 1.00 83.38 80 CYS A N 1
ATOM 578 C CA . CYS A 1 80 ? 8.264 -7.943 -7.583 1.00 83.38 80 CYS A CA 1
ATOM 579 C C . CYS A 1 80 ? 7.136 -8.934 -7.876 1.00 83.38 80 CYS A C 1
ATOM 581 O O . CYS A 1 80 ? 6.449 -8.826 -8.883 1.00 83.38 80 CYS A O 1
ATOM 583 N N . SER A 1 81 ? 6.907 -9.880 -6.966 1.00 77.06 81 SER A N 1
ATOM 584 C CA . SER A 1 81 ? 5.814 -10.853 -7.011 1.00 77.06 81 SER A CA 1
ATOM 585 C C . SER A 1 81 ? 4.434 -10.264 -6.717 1.00 77.06 81 SER A C 1
ATOM 587 O O . SER A 1 81 ? 3.448 -11.002 -6.755 1.00 77.06 81 SER A O 1
ATOM 589 N N . ALA A 1 82 ? 4.335 -8.966 -6.410 1.00 74.62 82 ALA A N 1
ATOM 590 C CA . ALA A 1 82 ? 3.056 -8.321 -6.148 1.00 74.62 82 ALA A CA 1
ATOM 591 C C . ALA A 1 82 ? 2.099 -8.435 -7.347 1.00 74.62 82 ALA A C 1
ATOM 593 O O . ALA A 1 82 ? 0.908 -8.681 -7.146 1.00 74.62 82 ALA A O 1
ATOM 594 N N . HIS A 1 83 ? 2.641 -8.356 -8.569 1.00 75.81 83 HIS A N 1
ATOM 595 C CA . HIS A 1 83 ? 1.913 -8.573 -9.814 1.00 75.81 83 HIS A CA 1
ATOM 596 C C . HIS A 1 83 ? 2.380 -9.833 -10.556 1.00 75.81 83 HIS A C 1
ATOM 598 O O . HIS A 1 83 ? 3.550 -10.213 -10.505 1.00 75.81 83 HIS A O 1
ATOM 604 N N . ARG A 1 84 ? 1.489 -10.431 -11.362 1.00 77.31 84 ARG A N 1
ATOM 605 C CA . ARG A 1 84 ? 1.775 -11.648 -12.152 1.00 77.31 84 ARG A CA 1
ATOM 606 C C . ARG A 1 84 ? 2.907 -11.491 -13.173 1.00 77.31 84 ARG A C 1
ATOM 608 O O . ARG A 1 84 ? 3.429 -12.489 -13.655 1.00 77.31 84 ARG A O 1
ATOM 615 N N . ASN A 1 85 ? 3.233 -10.257 -13.561 1.00 74.19 85 ASN A N 1
ATOM 616 C CA . ASN A 1 85 ? 4.217 -9.974 -14.605 1.00 74.19 85 ASN A CA 1
ATOM 617 C C . ASN A 1 85 ? 5.638 -9.731 -14.063 1.00 74.19 85 ASN A C 1
ATOM 619 O O . ASN A 1 85 ? 6.553 -9.619 -14.874 1.00 74.19 85 ASN A O 1
ATOM 623 N N . PHE A 1 86 ? 5.827 -9.670 -12.738 1.00 81.62 86 PHE A N 1
ATOM 624 C CA . PHE A 1 86 ? 7.128 -9.497 -12.077 1.00 81.62 86 PHE A CA 1
ATOM 625 C C . PHE A 1 86 ? 7.960 -8.308 -12.582 1.00 81.62 86 PHE A C 1
ATOM 627 O O . PHE A 1 86 ? 9.186 -8.340 -12.515 1.00 81.62 86 PHE A O 1
ATOM 634 N N . LYS A 1 87 ? 7.313 -7.266 -13.122 1.00 84.62 87 LYS A N 1
ATOM 635 C CA . LYS A 1 87 ? 8.015 -6.160 -13.790 1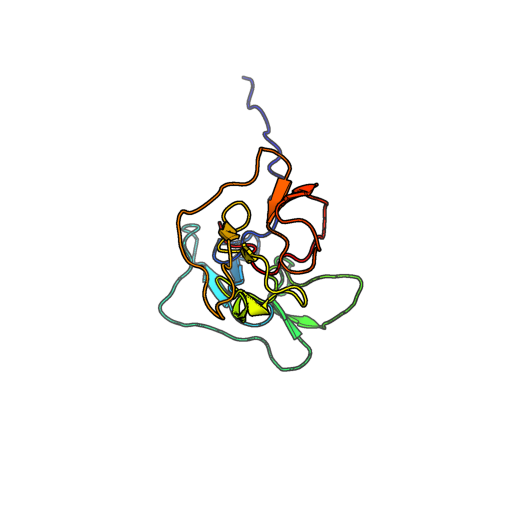.00 84.62 87 LYS A CA 1
ATOM 636 C C . LYS A 1 87 ? 8.482 -5.078 -12.829 1.00 84.62 87 LYS A C 1
ATOM 638 O O . LYS A 1 87 ? 9.554 -4.526 -13.027 1.00 84.62 87 LYS A O 1
ATOM 643 N N . PHE A 1 88 ? 7.696 -4.763 -11.809 1.00 89.00 88 PHE A N 1
ATOM 644 C CA . PHE A 1 88 ? 7.971 -3.665 -10.888 1.00 89.00 88 PHE A CA 1
ATOM 645 C C . PHE A 1 88 ? 7.417 -3.972 -9.499 1.00 89.00 88 PHE A C 1
ATOM 647 O O . PHE A 1 88 ? 6.549 -4.830 -9.338 1.00 89.00 88 PHE A O 1
ATOM 654 N N . ALA A 1 89 ? 7.922 -3.249 -8.507 1.00 89.62 89 ALA A N 1
ATOM 655 C CA . ALA A 1 89 ? 7.447 -3.281 -7.137 1.00 89.62 89 ALA A CA 1
ATOM 656 C C . ALA A 1 89 ? 7.040 -1.868 -6.711 1.00 89.62 89 ALA A C 1
ATOM 658 O O . ALA A 1 89 ? 7.815 -0.924 -6.869 1.00 89.62 89 ALA A O 1
ATOM 659 N N . CYS A 1 90 ? 5.838 -1.721 -6.155 1.00 88.69 90 CYS A N 1
ATOM 660 C CA . CYS A 1 90 ? 5.431 -0.479 -5.502 1.00 88.69 90 CYS A CA 1
ATOM 661 C C . CYS A 1 90 ? 5.984 -0.447 -4.074 1.00 88.69 90 CYS A C 1
ATOM 663 O O . CYS A 1 90 ? 5.899 -1.444 -3.358 1.00 88.69 90 CYS A O 1
ATOM 665 N N . HIS A 1 91 ? 6.525 0.693 -3.656 1.00 84.06 91 HIS A N 1
ATOM 666 C CA . HIS A 1 91 ? 7.000 0.930 -2.287 1.00 84.06 91 HIS A CA 1
ATOM 667 C C . HIS A 1 91 ? 6.072 1.874 -1.523 1.00 84.06 91 HIS A C 1
ATOM 669 O O . HIS A 1 91 ? 5.856 1.688 -0.329 1.00 84.06 91 HIS A O 1
ATOM 675 N N . SER A 1 92 ? 5.495 2.851 -2.219 1.00 82.62 92 SER A N 1
ATOM 676 C CA . SER A 1 92 ? 4.525 3.801 -1.677 1.00 82.62 92 SER A CA 1
ATOM 677 C C . SER A 1 92 ? 3.486 4.149 -2.746 1.00 82.62 92 SER A C 1
ATOM 679 O O . SER A 1 92 ? 3.522 3.604 -3.855 1.00 82.62 92 SER A O 1
ATOM 681 N N . ARG A 1 93 ? 2.575 5.078 -2.430 1.00 83.06 93 ARG A N 1
ATOM 682 C CA . ARG A 1 93 ? 1.533 5.548 -3.354 1.00 83.06 93 ARG A CA 1
ATOM 683 C C . ARG A 1 93 ? 2.112 6.048 -4.682 1.00 83.06 93 ARG A C 1
ATOM 685 O O . ARG A 1 93 ? 1.511 5.825 -5.728 1.00 83.06 93 ARG A O 1
ATOM 692 N N . GLY A 1 94 ? 3.272 6.700 -4.642 1.00 87.44 94 GLY A N 1
ATOM 693 C CA . GLY A 1 94 ? 3.948 7.242 -5.822 1.00 87.44 94 GLY A CA 1
ATOM 694 C C . GLY A 1 94 ? 5.293 6.593 -6.139 1.00 87.44 94 GLY A C 1
ATOM 695 O O . GLY A 1 94 ? 5.781 6.773 -7.247 1.00 87.44 94 GLY A O 1
ATOM 696 N N . ILE A 1 95 ? 5.901 5.849 -5.211 1.00 88.69 95 ILE A N 1
ATOM 697 C CA . ILE A 1 95 ? 7.261 5.324 -5.383 1.00 88.69 95 ILE A CA 1
ATOM 698 C C . ILE A 1 95 ? 7.231 3.872 -5.847 1.00 88.69 95 ILE A C 1
ATOM 700 O O . ILE A 1 95 ? 6.557 3.022 -5.257 1.00 88.69 95 ILE A O 1
ATOM 704 N N . PHE A 1 96 ? 8.037 3.572 -6.860 1.00 91.31 96 PHE A N 1
ATOM 705 C CA . PHE A 1 96 ? 8.224 2.233 -7.401 1.00 91.31 96 PHE A CA 1
ATOM 706 C C . PHE A 1 96 ? 9.701 1.920 -7.649 1.00 91.31 96 PHE A C 1
ATOM 708 O O . PHE A 1 96 ? 10.550 2.805 -7.692 1.00 91.31 96 PHE A O 1
ATOM 715 N N . GLN A 1 97 ? 10.009 0.646 -7.857 1.00 91.88 97 GLN A N 1
ATOM 716 C CA . GLN A 1 97 ? 11.291 0.189 -8.389 1.00 91.88 97 GLN A CA 1
ATOM 717 C C . GLN A 1 97 ? 11.066 -0.872 -9.464 1.00 91.88 97 GLN A C 1
ATOM 719 O O . GLN A 1 97 ? 10.072 -1.600 -9.444 1.00 91.88 97 GLN A O 1
ATOM 724 N N . MET A 1 98 ? 11.994 -0.960 -10.417 1.00 88.81 98 MET A N 1
ATOM 725 C CA . MET A 1 98 ? 11.935 -1.960 -11.479 1.00 88.81 98 MET A CA 1
ATOM 726 C C . MET A 1 98 ? 12.494 -3.301 -10.990 1.00 88.81 98 MET A C 1
ATOM 728 O O . MET A 1 98 ? 13.457 -3.367 -10.225 1.00 88.81 98 MET A O 1
ATOM 732 N N . CYS A 1 99 ? 11.899 -4.384 -11.465 1.00 86.50 99 CYS A N 1
ATOM 733 C CA . CYS A 1 99 ? 12.290 -5.744 -11.141 1.00 86.50 99 CYS A CA 1
ATOM 734 C C . CYS A 1 99 ? 13.027 -6.350 -12.330 1.00 86.50 99 CYS A C 1
ATOM 736 O O . CYS A 1 99 ? 12.426 -6.784 -13.312 1.00 86.50 99 CYS A O 1
ATOM 738 N N . VAL A 1 100 ? 14.357 -6.364 -12.267 1.00 79.19 100 VAL A N 1
ATOM 739 C CA . VAL A 1 100 ? 15.198 -6.919 -13.337 1.00 79.19 100 VAL A CA 1
ATOM 740 C C . VAL A 1 100 ? 15.361 -8.427 -13.127 1.00 79.19 100 VAL A C 1
ATOM 742 O O . VAL A 1 100 ? 16.405 -8.899 -12.690 1.00 79.19 100 VAL A O 1
ATOM 745 N N . GLY A 1 101 ? 14.293 -9.191 -13.383 1.00 66.44 101 GLY A N 1
ATOM 746 C CA . GLY A 1 101 ? 14.319 -10.663 -13.362 1.00 66.44 101 GLY A CA 1
ATOM 747 C C . GLY A 1 101 ? 14.570 -11.306 -11.989 1.00 66.44 101 GLY A C 1
ATOM 748 O O . GLY A 1 101 ? 14.919 -12.482 -11.924 1.00 66.44 101 GLY A O 1
ATOM 749 N N . ALA A 1 102 ? 14.400 -10.554 -10.901 1.00 70.00 102 ALA A N 1
ATOM 750 C CA . ALA A 1 102 ? 14.605 -11.009 -9.530 1.00 70.00 102 ALA A CA 1
ATOM 751 C C . ALA A 1 102 ? 13.311 -10.920 -8.705 1.00 70.00 102 ALA A C 1
ATOM 753 O O . ALA A 1 102 ? 12.391 -10.172 -9.035 1.00 70.00 102 ALA A O 1
ATOM 754 N N . ALA A 1 103 ? 13.248 -11.681 -7.607 1.00 67.88 103 ALA A N 1
ATOM 755 C CA . ALA A 1 103 ? 12.124 -11.640 -6.666 1.00 67.88 103 ALA A CA 1
ATOM 756 C C . ALA A 1 103 ? 12.053 -10.318 -5.876 1.00 67.88 103 ALA A C 1
ATOM 758 O O . ALA A 1 103 ? 10.981 -9.936 -5.406 1.00 67.88 103 ALA A O 1
ATOM 759 N N . GLN A 1 104 ? 13.186 -9.622 -5.751 1.00 74.50 104 GLN A N 1
ATOM 760 C CA . GLN A 1 104 ? 13.281 -8.301 -5.142 1.00 74.50 104 GLN A CA 1
ATOM 761 C C . GLN A 1 104 ? 13.707 -7.252 -6.174 1.00 74.50 104 GLN A C 1
ATOM 763 O O . GLN A 1 104 ? 14.509 -7.567 -7.061 1.00 74.50 104 GLN A O 1
ATOM 768 N N . PRO A 1 105 ? 13.173 -6.023 -6.073 1.00 80.12 105 PRO A N 1
ATOM 769 C CA . PRO A 1 105 ? 13.519 -4.947 -6.983 1.00 80.12 105 PRO A CA 1
ATOM 770 C C . PRO A 1 105 ? 14.988 -4.563 -6.811 1.00 80.12 105 PRO A C 1
ATOM 772 O O . PRO A 1 105 ? 15.547 -4.622 -5.715 1.00 80.12 105 PRO A O 1
ATOM 775 N N . THR A 1 106 ? 15.623 -4.165 -7.907 1.00 76.56 106 THR A N 1
ATOM 776 C CA . THR A 1 106 ? 17.009 -3.693 -7.912 1.00 76.56 106 THR A CA 1
ATOM 777 C C . THR A 1 106 ? 17.107 -2.412 -8.731 1.00 76.56 106 THR A C 1
ATOM 779 O O . THR A 1 106 ? 16.362 -2.206 -9.687 1.00 76.56 106 THR A O 1
ATOM 782 N N . GLY A 1 107 ? 18.031 -1.527 -8.354 1.00 78.25 107 GLY A N 1
ATOM 783 C CA . GLY A 1 107 ? 18.226 -0.242 -9.025 1.00 78.25 107 GLY A CA 1
ATOM 784 C C . GLY A 1 107 ? 17.610 0.938 -8.275 1.00 78.25 107 GLY A C 1
ATOM 785 O O . GLY A 1 107 ? 17.490 0.923 -7.052 1.00 78.25 107 GLY A O 1
ATOM 786 N N . VAL A 1 108 ? 17.292 2.003 -9.010 1.00 85.00 108 VAL A N 1
ATOM 787 C CA . VAL A 1 108 ? 16.897 3.302 -8.443 1.00 85.00 108 VAL A CA 1
ATOM 788 C C . VAL A 1 108 ? 15.387 3.357 -8.212 1.00 85.00 108 VAL A C 1
ATOM 790 O O . VAL A 1 108 ? 14.619 2.752 -8.961 1.00 85.00 108 VAL A O 1
ATOM 793 N N . TYR A 1 109 ? 14.965 4.089 -7.182 1.00 90.06 109 TYR A N 1
ATOM 794 C CA . TYR A 1 109 ? 13.564 4.458 -6.993 1.00 90.06 109 TYR A CA 1
ATOM 795 C C . TYR A 1 109 ? 13.086 5.360 -8.132 1.00 90.06 109 TYR A C 1
ATOM 797 O O . TYR A 1 109 ? 13.772 6.307 -8.519 1.00 90.06 109 TYR A O 1
ATOM 805 N N . GLY A 1 110 ? 11.917 5.037 -8.673 1.00 89.38 110 GLY A N 1
ATOM 806 C CA . GLY A 1 110 ? 11.155 5.871 -9.587 1.00 89.38 110 GLY A CA 1
ATOM 807 C C . GLY A 1 110 ? 9.943 6.464 -8.880 1.00 89.38 110 GLY A C 1
ATOM 808 O O . GLY A 1 110 ? 9.401 5.866 -7.951 1.00 89.38 110 GLY A O 1
ATOM 809 N N . GLU A 1 111 ? 9.511 7.632 -9.342 1.00 92.62 111 GLU A N 1
ATOM 810 C CA . GLU A 1 111 ? 8.324 8.320 -8.842 1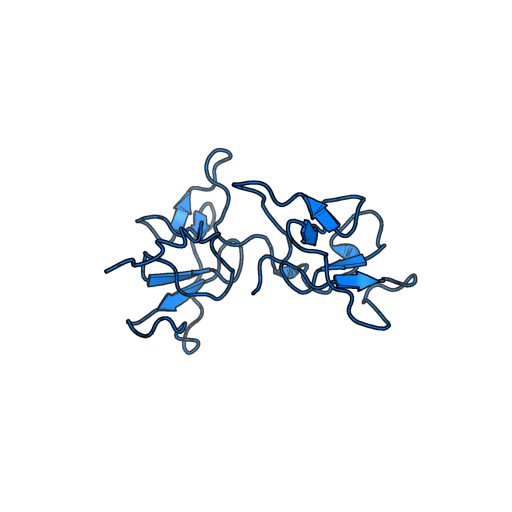.00 92.62 111 GLU A CA 1
ATOM 811 C C . GLU A 1 111 ? 7.285 8.449 -9.954 1.00 92.62 111 GLU A C 1
ATOM 813 O O . GLU A 1 111 ? 7.604 8.788 -11.099 1.00 92.62 111 GLU A O 1
ATOM 818 N N . CYS A 1 112 ? 6.030 8.164 -9.626 1.00 89.62 112 CYS A N 1
ATOM 819 C CA . CYS A 1 112 ? 4.913 8.403 -10.519 1.00 89.62 112 CYS A CA 1
ATOM 820 C C . CYS A 1 112 ? 4.649 9.911 -10.650 1.00 89.62 112 CYS A C 1
ATOM 822 O O . CYS A 1 112 ? 4.709 10.643 -9.661 1.00 89.62 112 CYS A O 1
ATOM 824 N N . PRO A 1 113 ? 4.329 10.394 -11.864 1.00 91.25 113 PRO A N 1
ATOM 825 C CA . PRO A 1 113 ? 3.994 11.795 -12.079 1.00 91.25 113 PRO A CA 1
ATOM 826 C C . PRO A 1 113 ? 2.680 12.162 -11.376 1.00 91.25 113 PRO A C 1
ATOM 828 O O . PRO A 1 113 ? 1.860 11.297 -11.069 1.00 91.25 113 PRO A O 1
ATOM 831 N N . SER A 1 114 ? 2.451 13.460 -11.171 1.00 87.56 114 SER A N 1
ATOM 832 C CA . SER A 1 114 ? 1.259 13.969 -10.484 1.00 87.56 114 SER A CA 1
ATOM 833 C C . SER A 1 114 ? -0.049 13.429 -11.081 1.00 87.56 114 SER A C 1
ATOM 835 O O . SER A 1 114 ? -0.226 13.409 -12.300 1.00 87.56 114 SER A O 1
ATOM 837 N N . GLY A 1 115 ? -0.973 13.008 -10.210 1.00 85.44 115 GLY A N 1
ATOM 838 C CA . GLY A 1 115 ? -2.257 12.401 -10.590 1.00 85.44 115 GLY A CA 1
ATOM 839 C C . GLY A 1 115 ? -2.169 10.928 -11.006 1.00 85.44 115 GLY A C 1
ATOM 840 O O . GLY A 1 115 ? -3.156 10.361 -11.484 1.00 85.44 115 GLY A O 1
ATOM 841 N N . LYS A 1 116 ? -0.996 10.304 -10.850 1.00 90.75 116 LYS A N 1
ATOM 842 C CA . LYS A 1 116 ? -0.805 8.867 -11.024 1.00 90.75 116 LYS A CA 1
ATOM 843 C C . LYS A 1 116 ? -0.254 8.223 -9.763 1.00 90.75 116 LYS A C 1
ATOM 845 O O . LYS A 1 116 ? 0.509 8.831 -9.018 1.00 90.75 116 LYS A O 1
ATOM 850 N N . VAL A 1 117 ? -0.601 6.957 -9.585 1.00 89.12 117 VAL A N 1
ATOM 851 C CA . VAL A 1 117 ? -0.196 6.139 -8.442 1.00 89.12 117 VAL A CA 1
ATOM 852 C C . VAL A 1 117 ? 0.376 4.811 -8.898 1.00 89.12 117 VAL A C 1
ATOM 854 O O . VAL A 1 117 ? 0.036 4.311 -9.975 1.00 89.12 117 VAL A O 1
ATOM 857 N N . CYS A 1 118 ? 1.248 4.246 -8.069 1.00 87.81 118 CYS A N 1
ATOM 858 C CA . CYS A 1 118 ? 1.775 2.915 -8.291 1.00 87.81 118 CYS A CA 1
ATOM 859 C C . CYS A 1 118 ? 0.727 1.868 -7.913 1.00 87.81 118 CYS A C 1
ATOM 861 O O . CYS A 1 118 ? 0.316 1.779 -6.753 1.00 87.81 118 CYS A O 1
ATOM 863 N N . ASP A 1 119 ? 0.317 1.053 -8.884 1.00 85.88 119 ASP A N 1
ATOM 864 C CA . ASP A 1 119 ? -0.635 -0.033 -8.665 1.00 85.88 119 ASP A CA 1
ATOM 865 C C . ASP A 1 119 ? -0.030 -1.374 -9.080 1.00 85.88 119 ASP A C 1
ATOM 867 O O . ASP A 1 119 ? 0.036 -1.717 -10.259 1.00 85.88 119 ASP A O 1
ATOM 871 N N . ALA A 1 120 ? 0.383 -2.169 -8.092 1.00 82.56 120 ALA A N 1
ATOM 872 C CA . ALA A 1 120 ? 0.946 -3.493 -8.336 1.00 82.56 120 ALA A CA 1
ATOM 873 C C . ALA A 1 120 ? -0.107 -4.547 -8.738 1.00 82.56 120 ALA A C 1
ATOM 875 O O . ALA A 1 120 ? 0.228 -5.721 -8.860 1.00 82.56 120 ALA A O 1
ATOM 876 N N . ASN A 1 121 ? -1.373 -4.171 -8.938 1.00 81.00 121 ASN A N 1
ATOM 877 C CA . ASN A 1 121 ? -2.374 -5.015 -9.598 1.00 81.00 121 ASN A CA 1
ATOM 878 C C . ASN A 1 121 ? -2.534 -4.685 -11.093 1.00 81.00 121 ASN A C 1
ATOM 880 O O . ASN A 1 121 ? -3.305 -5.353 -11.783 1.00 81.00 121 ASN A O 1
ATOM 884 N N . SER A 1 122 ? -1.821 -3.670 -11.593 1.00 84.81 122 SER A N 1
ATOM 885 C CA . SER A 1 122 ? -1.861 -3.231 -12.987 1.00 84.81 122 SER A CA 1
ATOM 886 C C . SER A 1 122 ? -0.698 -3.791 -13.815 1.00 84.81 122 SER A C 1
ATOM 888 O O . SER A 1 122 ? 0.379 -4.113 -13.311 1.00 84.81 122 SER A O 1
ATOM 890 N N . ASP A 1 123 ? -0.901 -3.872 -15.132 1.00 86.50 123 ASP A N 1
ATOM 891 C CA . ASP A 1 123 ? 0.181 -4.127 -16.090 1.00 86.50 123 ASP A CA 1
ATOM 892 C C . ASP A 1 123 ? 1.073 -2.894 -16.329 1.00 86.50 123 ASP A C 1
ATOM 894 O O . ASP A 1 123 ? 2.191 -3.033 -16.837 1.00 86.50 123 ASP A O 1
ATOM 898 N N . GLU A 1 124 ? 0.605 -1.710 -15.932 1.00 88.50 124 GLU A N 1
ATOM 899 C CA . GLU A 1 124 ? 1.321 -0.437 -15.999 1.00 88.50 124 GLU A CA 1
ATOM 900 C C . GLU A 1 124 ? 1.819 -0.017 -14.612 1.00 88.50 124 GLU A C 1
ATOM 902 O O . GLU A 1 124 ? 1.096 -0.144 -13.630 1.00 88.50 124 GLU A O 1
ATOM 907 N N . VAL A 1 125 ? 3.032 0.545 -14.540 1.00 89.25 125 VAL A N 1
ATOM 908 C CA . VAL A 1 125 ? 3.634 0.991 -13.270 1.00 89.25 125 VAL A CA 1
ATOM 909 C C . VAL A 1 125 ? 2.813 2.102 -12.617 1.00 89.25 125 VAL A C 1
ATOM 911 O O . VAL A 1 125 ? 2.477 2.011 -11.443 1.00 89.25 125 VAL A O 1
ATOM 914 N N . CYS A 1 126 ? 2.496 3.150 -13.383 1.00 91.38 126 CYS A N 1
ATOM 915 C CA . CYS A 1 126 ? 1.796 4.335 -12.901 1.00 91.38 126 CYS A CA 1
ATOM 916 C C . CYS A 1 126 ? 0.459 4.475 -13.625 1.00 91.38 126 CYS A C 1
ATOM 918 O O . CYS A 1 126 ? 0.422 4.828 -14.812 1.00 91.38 126 CYS A O 1
ATOM 920 N N . VAL A 1 127 ? -0.629 4.256 -12.895 1.00 90.81 127 VAL A N 1
ATOM 921 C CA . VAL A 1 127 ? -2.006 4.367 -13.395 1.00 90.81 127 VAL A CA 1
ATOM 922 C C . VAL A 1 127 ? -2.670 5.646 -12.883 1.00 90.81 127 VAL A C 1
ATOM 924 O O . VAL A 1 127 ? -2.246 6.166 -11.849 1.00 90.81 127 VAL A O 1
ATOM 927 N N . PRO A 1 128 ? -3.688 6.186 -13.580 1.00 91.44 128 PRO A N 1
ATOM 928 C CA . PRO A 1 128 ? -4.480 7.294 -13.059 1.00 91.44 128 PRO A CA 1
ATOM 929 C C . PRO A 1 128 ? -5.092 6.946 -11.704 1.00 91.44 128 PRO A C 1
ATOM 931 O O . PRO A 1 128 ? -5.650 5.867 -11.517 1.00 91.44 128 PRO A O 1
ATOM 934 N N . GLU A 1 129 ? -4.989 7.882 -10.776 1.00 85.62 129 GLU A N 1
ATOM 935 C CA . GLU A 1 129 ? -5.503 7.747 -9.422 1.00 85.62 129 GLU A CA 1
ATOM 936 C C . GLU A 1 129 ? -7.025 7.938 -9.411 1.00 85.62 129 GLU A C 1
ATOM 938 O O . GLU A 1 129 ? -7.526 9.002 -9.785 1.00 85.62 129 GLU A O 1
ATOM 943 N N . VAL A 1 130 ? -7.776 6.913 -8.997 1.00 82.81 130 VAL A N 1
ATOM 944 C CA . VAL A 1 130 ? -9.249 6.972 -8.952 1.00 82.81 130 VAL A CA 1
ATOM 945 C C . VAL A 1 130 ? -9.801 6.804 -7.529 1.00 82.81 130 VAL A C 1
ATOM 947 O O . VAL A 1 130 ? -9.216 6.095 -6.702 1.00 82.81 130 VAL A O 1
ATOM 950 N N . PRO A 1 131 ? -10.939 7.442 -7.190 1.00 69.06 131 PRO A N 1
ATOM 951 C CA . PRO A 1 131 ? -11.574 7.269 -5.885 1.00 69.06 131 PRO A CA 1
ATOM 952 C C . PRO A 1 131 ? -11.918 5.798 -5.607 1.00 69.06 131 PRO A C 1
ATOM 954 O O . PRO A 1 131 ? -12.491 5.119 -6.454 1.00 69.06 131 PRO A O 1
ATOM 957 N N . GLY A 1 132 ? -11.584 5.307 -4.409 1.00 65.75 132 GLY A N 1
ATOM 958 C CA . GLY A 1 132 ? -11.852 3.920 -4.003 1.00 65.75 132 GLY A CA 1
ATOM 959 C C . GLY A 1 132 ? -10.889 2.866 -4.564 1.00 65.75 132 GLY A C 1
ATOM 960 O O . GLY A 1 132 ? -11.117 1.677 -4.349 1.00 65.75 132 GLY A O 1
ATOM 961 N N . GLN A 1 133 ? -9.818 3.269 -5.255 1.00 72.75 133 GLN A N 1
ATOM 962 C CA . GLN A 1 133 ? -8.796 2.342 -5.738 1.00 72.75 133 GLN A CA 1
ATOM 963 C C . GLN A 1 133 ? -8.083 1.641 -4.576 1.00 72.75 133 GLN A C 1
ATOM 965 O O . GLN A 1 133 ? -7.557 2.286 -3.666 1.00 72.75 133 GLN A O 1
ATOM 970 N N . VAL A 1 134 ? -8.032 0.310 -4.630 1.00 71.38 134 VAL A N 1
ATOM 971 C CA . VAL A 1 134 ? -7.256 -0.501 -3.688 1.00 71.38 134 VAL A CA 1
ATOM 972 C C . VAL A 1 134 ? -5.842 -0.635 -4.229 1.00 71.38 134 VAL A C 1
ATOM 974 O O . VAL A 1 134 ? -5.585 -1.449 -5.110 1.00 71.38 134 VAL A O 1
ATOM 977 N N . LEU A 1 135 ? -4.921 0.160 -3.694 1.00 74.00 135 LE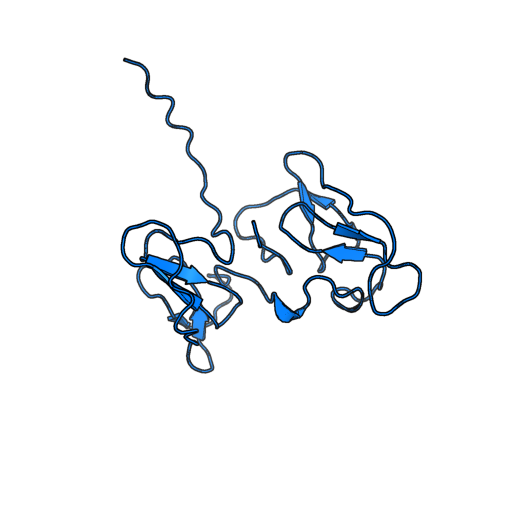U A N 1
ATOM 978 C CA . LEU A 1 135 ? -3.508 0.047 -4.042 1.00 74.00 135 LEU A CA 1
ATOM 979 C C . LEU A 1 135 ? -2.833 -0.983 -3.144 1.00 74.00 135 LEU A C 1
ATOM 981 O O . LEU A 1 135 ? -3.030 -0.986 -1.927 1.00 74.00 135 LEU A O 1
ATOM 985 N N . THR A 1 136 ? -1.974 -1.805 -3.741 1.00 72.19 136 THR A N 1
ATOM 986 C CA . THR A 1 136 ? -1.110 -2.736 -3.002 1.00 72.19 136 THR A CA 1
ATOM 987 C C . THR A 1 136 ? -0.223 -1.992 -2.001 1.00 72.19 136 THR A C 1
ATOM 989 O O . THR A 1 136 ? -0.035 -2.460 -0.885 1.00 72.19 136 THR A O 1
ATOM 992 N N . CYS A 1 137 ? 0.255 -0.794 -2.361 1.00 74.06 137 CYS A N 1
ATOM 993 C CA . CYS A 1 137 ? 1.109 0.036 -1.509 1.00 74.06 137 CYS A CA 1
ATOM 994 C C . CYS A 1 137 ? 0.583 1.454 -1.399 1.00 74.06 137 CYS A C 1
ATOM 996 O O . CYS A 1 137 ? 1.113 2.378 -2.002 1.00 74.06 137 CYS A O 1
ATOM 998 N N . ASN A 1 138 ? -0.460 1.634 -0.595 1.00 73.94 138 ASN A N 1
ATOM 999 C CA . ASN A 1 138 ? -0.997 2.957 -0.293 1.00 73.94 138 ASN A CA 1
ATOM 1000 C C . ASN A 1 138 ? -0.290 3.623 0.905 1.00 73.94 138 ASN A C 1
ATOM 1002 O O . ASN A 1 138 ? -0.939 4.198 1.771 1.00 73.94 138 ASN A O 1
ATOM 1006 N N . VAL A 1 139 ? 1.031 3.493 1.003 1.00 67.56 139 VAL A N 1
ATOM 1007 C CA . VAL A 1 139 ? 1.835 4.130 2.061 1.00 67.56 139 VAL A CA 1
ATOM 1008 C C . VAL A 1 139 ? 2.214 5.542 1.608 1.00 67.56 139 VAL A C 1
ATOM 1010 O O . VAL A 1 139 ? 2.468 5.727 0.415 1.00 67.56 139 VAL A O 1
ATOM 1013 N N . ASN A 1 140 ? 2.201 6.518 2.521 1.00 57.22 140 ASN A N 1
ATOM 1014 C CA . ASN A 1 140 ? 2.616 7.900 2.243 1.00 57.22 140 ASN A CA 1
ATOM 1015 C C . ASN A 1 140 ? 4.099 8.099 2.554 1.00 57.22 140 ASN A C 1
ATOM 1017 O O . ASN A 1 140 ? 4.514 7.660 3.650 1.00 57.22 140 ASN A O 1
#

Sequence (140 aa):
MLFCLAGHTAWAACNVCQSNQVACMNSTSFYLCFGEGTPNTDNLYSCLAGFQCSDRAAICIQKNAQVPPSCGDTSKCGQCSAHRNFKFACHSRGIFQMCVGAAQPTGVYGECPSGKVCDANSDEVCVPEVPGQVLTCNVN

pLDDT: mean 77.68, std 14.32, range [30.64, 92.62]

Solvent-accessible surface area (backbone atoms only — not comparable to full-atom values): 7540 Å² total; per-residue (Å²): 141,81,81,80,79,74,76,69,81,70,68,59,39,19,65,34,41,36,94,58,37,35,8,26,58,17,33,34,32,30,21,49,26,76,90,73,64,48,51,42,80,91,52,81,44,68,44,58,92,69,34,18,18,36,66,46,94,51,52,59,37,72,68,48,93,91,54,70,48,39,8,26,57,40,88,40,40,51,23,3,72,49,25,97,79,33,54,39,13,22,61,17,33,37,32,31,29,43,15,80,88,38,72,50,49,58,85,65,80,44,72,39,58,92,72,28,25,22,30,33,88,49,99,49,67,58,39,78,68,57,93,85,65,78,26,33,16,37,33,119

Secondary structure (DSSP, 8-state):
-------------BTS--TTSEEE-SSSEEEEE-SSSSEEEEEEEEPPTTEEE-SSSSSEEE-BTTB--SS--GGGTT-GGGSTT--EEE-SSSEEEE-SSSSS--S--EEPPTTEEE-TTSSSSEEE--TT---TT-B-

Mean predicted aligned error: 10.83 Å

Foldseek 3Di:
DDDPPPPPPPQLQAQWQAPLQWHHNEFFKIFGHDPPRHGDPPDIDGHDPQWGADSDNDRTDGDDPVAGHSAHQLVQAQFLVLAPVSAKGHNEQFWIAGRPPDRGGDDDIDGAPPQWGQARHDPDGTDGDDPPDHGNHSHD